Protein AF-A0A559PTB7-F1 (afdb_monomer_lite)

Sequence (58 aa):
MKDDLFSDYQERLNVLDENIRALALKYATDFYLNKNCSKEEAIERGIVKAEMEKRNLK

Structure (mmCIF, N/CA/C/O backbone):
data_AF-A0A559PTB7-F1
#
_entry.id   AF-A0A559PTB7-F1
#
loop_
_atom_site.group_PDB
_atom_site.id
_atom_site.type_symbol
_atom_site.label_atom_id
_atom_site.label_alt_id
_atom_site.label_comp_id
_atom_site.label_asym_id
_atom_site.label_entity_id
_atom_site.label_seq_id
_atom_site.pdbx_PDB_ins_code
_atom_site.Cartn_x
_atom_site.Cartn_y
_atom_site.Cartn_z
_atom_site.occupancy
_atom_site.B_iso_or_equiv
_atom_site.auth_seq_id
_atom_site.auth_comp_id
_atom_site.auth_asym_id
_atom_site.auth_atom_id
_atom_site.pdbx_PDB_model_num
ATOM 1 N N . MET A 1 1 ? -2.068 -17.344 -11.303 1.00 41.59 1 MET A N 1
ATOM 2 C CA . MET A 1 1 ? -1.521 -16.657 -10.119 1.00 41.59 1 MET A CA 1
ATOM 3 C C . MET A 1 1 ? -0.980 -15.339 -10.625 1.00 41.59 1 MET A C 1
ATOM 5 O O . MET A 1 1 ? -0.109 -15.377 -11.477 1.00 41.59 1 MET A O 1
ATOM 9 N N . LYS A 1 2 ? -1.576 -14.199 -10.256 1.00 46.31 2 LYS A N 1
ATOM 10 C CA . LYS A 1 2 ? -0.866 -12.928 -10.435 1.00 46.31 2 LYS A CA 1
ATOM 11 C C . LYS A 1 2 ? 0.286 -13.006 -9.447 1.00 46.31 2 LYS A C 1
ATOM 13 O O . LYS A 1 2 ? 0.001 -13.155 -8.263 1.00 46.31 2 LYS A O 1
ATOM 18 N N . ASP A 1 3 ? 1.522 -13.009 -9.929 1.00 56.12 3 ASP A N 1
ATOM 19 C CA . ASP A 1 3 ? 2.685 -12.746 -9.090 1.00 56.12 3 ASP A CA 1
ATOM 20 C C . ASP A 1 3 ? 2.334 -11.592 -8.149 1.00 56.12 3 ASP A C 1
ATOM 22 O O . ASP A 1 3 ? 1.873 -10.535 -8.596 1.00 56.12 3 ASP A O 1
ATOM 26 N N . ASP A 1 4 ? 2.418 -11.850 -6.844 1.00 78.75 4 ASP A N 1
ATOM 27 C CA . ASP A 1 4 ?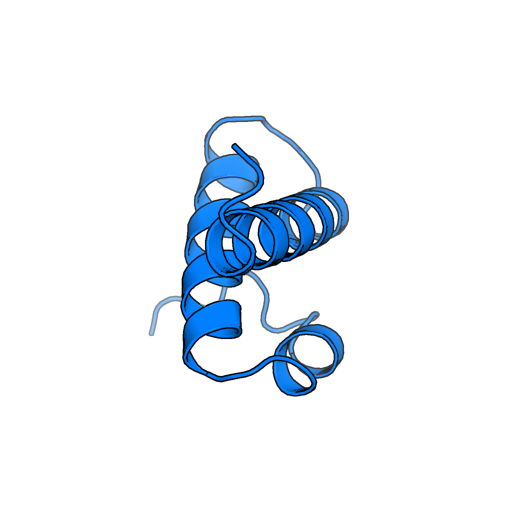 2.120 -10.856 -5.824 1.00 78.75 4 ASP A CA 1
ATOM 28 C C . ASP A 1 4 ? 3.125 -9.721 -6.040 1.00 78.75 4 ASP A C 1
ATOM 30 O O . ASP A 1 4 ? 4.320 -9.889 -5.813 1.00 78.75 4 ASP A O 1
ATOM 34 N N . LEU A 1 5 ? 2.663 -8.597 -6.602 1.00 87.12 5 LEU A N 1
ATOM 35 C CA . LEU A 1 5 ? 3.516 -7.530 -7.153 1.00 87.12 5 LEU A CA 1
ATOM 36 C C . LEU A 1 5 ? 4.558 -7.026 -6.135 1.00 87.12 5 LEU A C 1
ATOM 38 O O . LEU A 1 5 ? 5.620 -6.519 -6.517 1.00 87.12 5 LEU A O 1
ATOM 42 N N . PHE A 1 6 ? 4.243 -7.218 -4.854 1.00 91.31 6 PHE A N 1
ATOM 43 C CA . PHE A 1 6 ? 5.001 -6.821 -3.683 1.00 91.31 6 PHE A CA 1
ATOM 44 C C . PHE A 1 6 ? 5.371 -8.007 -2.774 1.00 91.31 6 PHE A C 1
ATOM 46 O O . PHE A 1 6 ? 5.529 -7.817 -1.568 1.00 91.31 6 PHE A O 1
ATOM 53 N N . SER A 1 7 ? 5.562 -9.211 -3.329 1.00 90.44 7 SER A N 1
ATOM 54 C CA . SER A 1 7 ? 6.026 -10.395 -2.587 1.00 90.44 7 SER A CA 1
ATOM 55 C C . SER A 1 7 ? 7.315 -10.135 -1.801 1.00 90.44 7 SER A C 1
ATOM 57 O O . SER A 1 7 ? 7.479 -10.637 -0.692 1.00 90.44 7 SER A O 1
ATOM 59 N N . ASP A 1 8 ? 8.201 -9.293 -2.339 1.00 92.12 8 ASP A N 1
ATOM 60 C CA . ASP A 1 8 ? 9.461 -8.888 -1.702 1.00 92.12 8 ASP A CA 1
ATOM 61 C C . ASP A 1 8 ? 9.250 -8.044 -0.424 1.00 92.12 8 ASP A C 1
ATOM 63 O O . ASP A 1 8 ? 10.156 -7.900 0.390 1.00 92.12 8 ASP A O 1
ATOM 67 N N . TYR A 1 9 ? 8.046 -7.496 -0.221 1.00 92.56 9 TYR A N 1
ATOM 68 C CA . TYR A 1 9 ? 7.695 -6.606 0.893 1.00 92.56 9 TYR A CA 1
ATOM 69 C C . TYR A 1 9 ? 6.768 -7.266 1.924 1.00 92.56 9 TYR A C 1
ATOM 71 O O . TYR A 1 9 ? 6.227 -6.582 2.796 1.00 92.56 9 TYR A O 1
ATOM 79 N N . GLN A 1 10 ? 6.589 -8.589 1.861 1.00 90.25 10 GLN A N 1
ATOM 80 C CA . GLN A 1 10 ? 5.680 -9.328 2.744 1.00 90.25 10 GLN A CA 1
ATOM 81 C C . GLN A 1 10 ? 5.996 -9.126 4.232 1.00 90.25 10 GLN A C 1
ATOM 83 O O . GLN A 1 10 ? 5.073 -8.973 5.024 1.00 90.25 10 GLN A O 1
ATOM 88 N N . GLU A 1 11 ? 7.268 -9.021 4.626 1.00 91.12 11 GLU A N 1
ATOM 89 C CA . GLU A 1 11 ? 7.639 -8.740 6.022 1.00 91.12 11 GLU A CA 1
ATOM 90 C C . GLU A 1 11 ? 7.065 -7.399 6.516 1.00 91.12 11 GLU A C 1
ATOM 92 O O . GLU A 1 11 ? 6.440 -7.339 7.576 1.00 91.12 11 GLU A O 1
ATOM 97 N N . ARG A 1 12 ? 7.172 -6.338 5.700 1.00 88.31 12 ARG A N 1
ATOM 98 C CA . ARG A 1 12 ? 6.604 -5.010 6.004 1.00 88.31 12 ARG A CA 1
ATOM 99 C C . ARG A 1 12 ? 5.076 -5.004 5.980 1.00 88.31 12 ARG A C 1
ATOM 101 O O . ARG A 1 12 ? 4.454 -4.194 6.657 1.00 88.31 12 ARG A O 1
ATOM 108 N N . LEU A 1 13 ? 4.462 -5.875 5.186 1.00 91.12 13 LEU A N 1
ATOM 109 C CA . LEU A 1 13 ? 3.008 -5.985 5.075 1.00 91.12 13 LEU A CA 1
ATOM 110 C C . LEU A 1 13 ? 2.406 -6.827 6.208 1.00 91.12 13 LEU A C 1
ATOM 112 O O . LEU A 1 13 ? 1.289 -6.557 6.649 1.00 91.12 13 LEU A O 1
ATOM 116 N N . ASN A 1 14 ? 3.143 -7.817 6.711 1.00 92.12 14 ASN A N 1
ATOM 117 C CA . ASN A 1 14 ? 2.678 -8.741 7.744 1.00 92.12 14 ASN A CA 1
ATOM 118 C C . ASN A 1 14 ? 2.527 -8.094 9.124 1.00 92.12 14 ASN A C 1
ATOM 120 O O . ASN A 1 14 ? 1.732 -8.582 9.923 1.00 92.12 14 ASN A O 1
ATOM 124 N N . VAL A 1 15 ? 3.225 -6.986 9.391 1.00 92.31 15 VAL A N 1
ATOM 125 C CA . VAL A 1 15 ? 3.038 -6.200 10.626 1.00 92.31 15 VAL A CA 1
ATOM 126 C C . VAL A 1 15 ? 1.744 -5.377 10.630 1.00 92.31 15 VAL A C 1
ATOM 128 O O . VAL A 1 15 ? 1.370 -4.833 11.665 1.00 92.31 15 VAL A O 1
ATOM 131 N N . LEU A 1 16 ? 1.059 -5.269 9.487 1.00 91.62 16 LEU A N 1
ATOM 132 C CA . LEU A 1 16 ? -0.178 -4.506 9.344 1.00 91.62 16 LEU A CA 1
ATOM 133 C C . LEU A 1 16 ? -1.400 -5.394 9.599 1.00 91.62 16 LEU A C 1
ATOM 135 O O . LEU A 1 16 ? -1.446 -6.559 9.178 1.00 91.62 16 LEU A O 1
ATOM 139 N N . ASP A 1 17 ? -2.433 -4.796 10.200 1.00 92.94 17 ASP A N 1
ATOM 140 C CA . ASP A 1 17 ? -3.776 -5.379 10.257 1.00 92.94 17 ASP A CA 1
ATOM 141 C C . ASP A 1 17 ? -4.235 -5.806 8.856 1.00 92.94 17 ASP A C 1
ATOM 143 O O . ASP A 1 17 ? -3.965 -5.110 7.876 1.00 92.94 17 ASP A O 1
ATOM 147 N N . GLU A 1 18 ? -4.983 -6.905 8.749 1.00 91.12 18 GLU A N 1
ATOM 148 C CA . GLU A 1 18 ? -5.419 -7.468 7.459 1.00 91.12 18 GLU A CA 1
ATOM 149 C C . GLU A 1 18 ? -6.125 -6.431 6.565 1.00 91.12 18 GLU A C 1
ATOM 151 O O . GLU A 1 18 ? -5.797 -6.287 5.385 1.00 91.12 18 GLU A O 1
ATOM 156 N N . ASN A 1 19 ? -7.016 -5.625 7.153 1.00 90.50 19 ASN A N 1
ATOM 157 C CA . ASN A 1 19 ? -7.718 -4.552 6.444 1.00 90.50 19 ASN A CA 1
ATOM 158 C C . ASN A 1 19 ? -6.757 -3.480 5.906 1.00 90.50 19 ASN A C 1
ATOM 160 O O . ASN A 1 19 ? -6.908 -3.014 4.776 1.00 90.50 19 ASN A O 1
ATOM 164 N N . ILE A 1 20 ? -5.748 -3.103 6.697 1.00 93.25 20 ILE A N 1
ATOM 165 C CA . ILE A 1 20 ? -4.749 -2.096 6.316 1.00 93.25 20 ILE A CA 1
ATOM 166 C C . ILE A 1 20 ? -3.810 -2.647 5.261 1.00 93.25 20 ILE A C 1
ATOM 168 O O . ILE A 1 20 ? -3.493 -1.946 4.308 1.00 93.25 20 ILE A O 1
ATOM 172 N N . ARG A 1 21 ? -3.431 -3.918 5.371 1.00 94.56 21 ARG A N 1
ATOM 173 C CA . ARG A 1 21 ? -2.613 -4.614 4.383 1.00 94.56 21 ARG A CA 1
ATOM 174 C C . ARG A 1 21 ? -3.289 -4.652 3.017 1.00 94.56 21 ARG A C 1
ATOM 176 O O . ARG A 1 21 ? -2.661 -4.306 2.019 1.00 94.56 21 ARG A O 1
ATOM 183 N N . ALA A 1 22 ? -4.573 -5.008 2.970 1.00 93.31 22 ALA A N 1
ATOM 184 C CA . ALA A 1 22 ? -5.348 -5.032 1.732 1.00 93.31 22 ALA A CA 1
ATOM 185 C C . ALA A 1 22 ? -5.457 -3.636 1.087 1.00 93.31 22 ALA A C 1
ATOM 187 O O . ALA A 1 22 ? -5.259 -3.486 -0.121 1.00 93.31 22 ALA A O 1
ATOM 188 N N . LEU A 1 23 ? -5.718 -2.598 1.892 1.00 94.56 23 LEU A N 1
ATOM 189 C CA . LEU A 1 23 ? 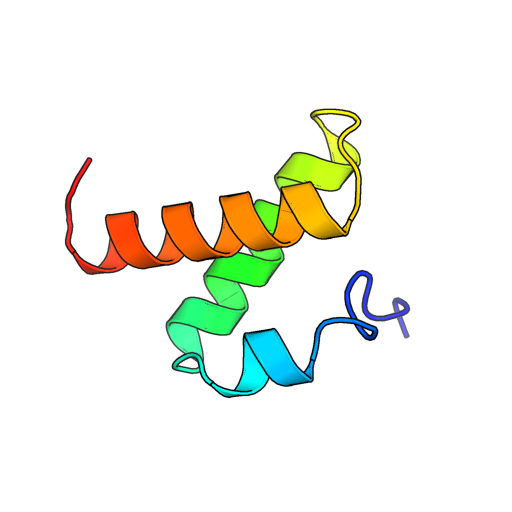-5.748 -1.203 1.436 1.00 94.56 23 LEU A CA 1
ATOM 190 C C . LEU A 1 23 ? -4.374 -0.713 0.962 1.00 94.56 23 LEU A C 1
ATOM 192 O O . LEU A 1 23 ? -4.276 -0.105 -0.104 1.00 94.56 23 LEU A O 1
ATOM 196 N N . ALA A 1 24 ? -3.314 -1.019 1.708 1.00 95.62 24 ALA A N 1
ATOM 197 C CA . ALA A 1 24 ? -1.946 -0.655 1.368 1.00 95.62 24 ALA A CA 1
ATOM 198 C C . ALA A 1 24 ? -1.522 -1.282 0.037 1.00 95.62 24 ALA A C 1
ATOM 200 O O . ALA A 1 24 ? -0.998 -0.574 -0.818 1.00 95.62 24 ALA A O 1
ATOM 201 N N . LEU A 1 25 ? -1.827 -2.565 -0.189 1.00 95.06 25 LEU A N 1
ATOM 202 C CA . LEU A 1 25 ? -1.572 -3.248 -1.461 1.00 95.06 25 LEU A CA 1
ATOM 203 C C . LEU A 1 25 ? -2.347 -2.622 -2.623 1.00 95.06 25 LEU A C 1
ATOM 205 O O . LEU A 1 25 ? -1.791 -2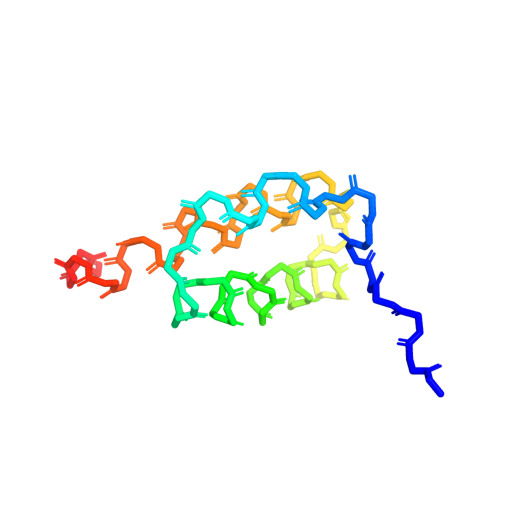.433 -3.707 1.00 95.06 25 LEU A O 1
ATOM 209 N N . LYS A 1 26 ? -3.615 -2.252 -2.406 1.00 94.44 26 LYS A N 1
ATOM 210 C CA . LYS A 1 26 ? -4.426 -1.562 -3.418 1.00 94.44 26 LYS A CA 1
ATOM 211 C C . LYS A 1 26 ? -3.804 -0.218 -3.804 1.00 94.44 26 LYS A C 1
ATOM 213 O O . LYS A 1 26 ? -3.656 0.059 -4.993 1.00 94.44 26 LYS A O 1
ATOM 218 N N . TYR A 1 27 ? -3.414 0.596 -2.823 1.00 95.44 27 TYR A N 1
ATOM 219 C CA . TYR A 1 27 ? -2.788 1.895 -3.076 1.00 95.44 27 TYR A CA 1
ATOM 220 C C . TYR A 1 27 ? -1.389 1.774 -3.666 1.00 95.44 27 TYR A C 1
ATOM 222 O O . TYR A 1 27 ? -1.076 2.494 -4.607 1.00 95.44 27 TYR A O 1
ATOM 230 N N . ALA A 1 28 ? -0.572 0.841 -3.185 1.00 95.50 28 ALA A N 1
ATOM 231 C CA . ALA A 1 28 ? 0.746 0.582 -3.745 1.00 95.50 28 ALA A CA 1
ATOM 232 C C . ALA A 1 28 ? 0.649 0.145 -5.212 1.00 95.50 28 ALA A C 1
ATOM 234 O O . ALA A 1 28 ? 1.377 0.653 -6.058 1.00 95.50 28 ALA A O 1
ATOM 235 N N . THR A 1 29 ? -0.302 -0.730 -5.547 1.00 94.50 29 THR A N 1
ATOM 236 C CA . THR A 1 29 ? -0.533 -1.143 -6.940 1.00 94.50 29 THR A CA 1
ATOM 237 C C . THR A 1 29 ? -0.919 0.051 -7.815 1.00 94.50 29 THR A C 1
ATOM 239 O O . THR A 1 29 ? -0.382 0.207 -8.908 1.00 94.50 29 THR A O 1
ATOM 242 N N . ASP A 1 30 ? -1.806 0.922 -7.326 1.00 94.38 30 ASP A N 1
ATOM 243 C CA . ASP A 1 30 ? -2.192 2.151 -8.027 1.00 94.38 30 ASP A CA 1
ATOM 244 C C . ASP A 1 30 ? -0.998 3.097 -8.232 1.00 94.38 30 ASP A C 1
ATOM 246 O O . ASP A 1 30 ? -0.769 3.571 -9.342 1.00 94.38 30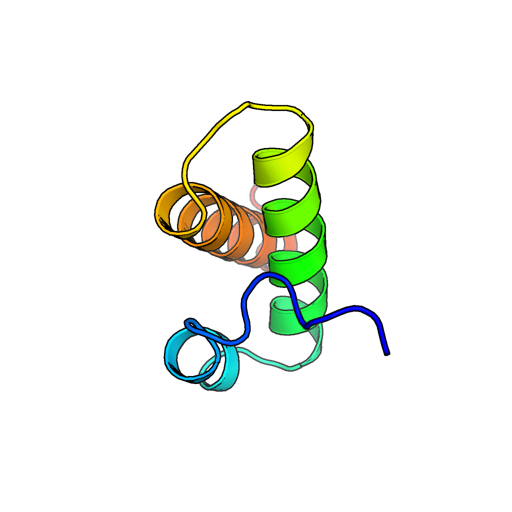 ASP A O 1
ATOM 250 N N . PHE A 1 31 ? -0.183 3.317 -7.197 1.00 94.88 31 PHE A N 1
ATOM 251 C CA . PHE A 1 31 ? 1.014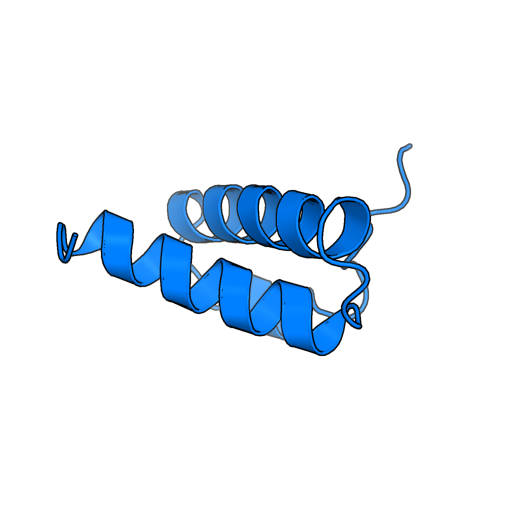 4.150 -7.298 1.00 94.88 31 PHE A CA 1
ATOM 252 C C . PHE A 1 31 ? 2.027 3.582 -8.293 1.00 94.88 31 PHE A C 1
ATOM 254 O O . PHE A 1 31 ? 2.503 4.314 -9.159 1.00 94.88 31 PHE A O 1
ATOM 261 N N . TYR A 1 32 ? 2.308 2.284 -8.223 1.00 94.62 32 TYR A N 1
ATOM 262 C CA . TYR A 1 32 ? 3.266 1.641 -9.116 1.00 94.62 32 TYR A CA 1
ATOM 263 C C . TYR A 1 32 ? 2.829 1.726 -10.585 1.00 94.62 32 TYR A C 1
ATOM 265 O O . TYR A 1 32 ? 3.629 2.089 -11.444 1.00 94.62 32 TYR A O 1
ATOM 273 N N . LEU A 1 33 ? 1.550 1.450 -10.872 1.00 92.25 33 LEU A N 1
ATOM 274 C CA . LEU A 1 33 ? 1.031 1.434 -12.243 1.00 92.25 33 LEU A CA 1
ATOM 275 C C . LEU A 1 33 ? 0.770 2.833 -12.819 1.00 92.25 33 LEU A C 1
ATOM 277 O O . LEU A 1 33 ? 0.964 3.035 -14.013 1.00 92.25 33 LEU A O 1
ATOM 281 N N . ASN A 1 34 ? 0.320 3.791 -11.999 1.00 91.94 34 ASN A N 1
ATOM 282 C CA . ASN A 1 34 ? -0.150 5.095 -12.486 1.00 91.94 34 ASN A CA 1
ATOM 283 C C . ASN A 1 34 ? 0.822 6.252 -12.225 1.00 91.94 34 ASN A C 1
ATOM 285 O O . ASN A 1 34 ? 0.668 7.319 -12.823 1.00 91.94 34 ASN A O 1
ATOM 289 N N . LYS A 1 35 ? 1.793 6.099 -11.316 1.00 86.50 35 LYS A N 1
ATOM 290 C CA . LYS A 1 35 ? 2.748 7.165 -10.960 1.00 86.50 35 LYS A CA 1
ATOM 291 C C . LYS A 1 35 ? 4.187 6.880 -11.385 1.00 86.50 35 LYS A C 1
ATOM 293 O O . LYS A 1 35 ? 5.033 7.733 -11.134 1.00 86.50 35 LYS A O 1
ATOM 298 N N . ASN A 1 36 ? 4.459 5.749 -12.046 1.00 85.56 36 ASN A N 1
ATOM 299 C CA . ASN A 1 36 ? 5.804 5.337 -12.474 1.00 85.56 36 ASN A CA 1
ATOM 300 C C . ASN A 1 36 ? 6.850 5.429 -11.345 1.00 85.56 36 ASN A C 1
ATOM 302 O O . ASN A 1 36 ? 7.989 5.831 -11.580 1.00 85.56 36 ASN A O 1
ATOM 306 N N . CYS A 1 37 ? 6.465 5.090 -10.112 1.00 92.00 37 CYS A N 1
ATOM 307 C CA . CYS A 1 37 ? 7.391 5.040 -8.984 1.00 92.00 37 CYS A CA 1
ATOM 308 C C . CYS A 1 37 ? 7.954 3.627 -8.777 1.00 92.00 37 CYS A C 1
ATOM 310 O O . CYS A 1 37 ? 7.433 2.635 -9.290 1.00 92.00 37 CYS A O 1
ATOM 312 N N . SER A 1 38 ? 9.034 3.534 -8.004 1.00 95.00 38 SER A N 1
ATOM 313 C CA . SER A 1 38 ? 9.626 2.255 -7.603 1.00 95.00 38 SER A CA 1
ATOM 314 C C . SER A 1 38 ? 8.668 1.446 -6.722 1.00 95.00 38 SER A C 1
ATOM 316 O O . SER A 1 38 ? 7.828 2.013 -6.023 1.00 95.00 38 SER A O 1
ATOM 318 N N . LYS A 1 39 ? 8.826 0.114 -6.688 1.00 94.12 39 LYS A N 1
ATOM 319 C CA . LYS A 1 39 ? 8.012 -0.754 -5.816 1.00 94.12 39 LYS A CA 1
ATOM 320 C C . LYS A 1 39 ? 8.111 -0.364 -4.336 1.00 94.12 39 LYS A C 1
ATOM 322 O O . LYS A 1 39 ? 7.098 -0.357 -3.645 1.00 94.12 39 LYS A O 1
ATOM 327 N N . GLU A 1 40 ? 9.312 -0.010 -3.878 1.00 95.19 40 GLU A N 1
ATOM 328 C CA . GLU A 1 40 ? 9.556 0.453 -2.508 1.00 95.19 40 GLU A CA 1
ATOM 329 C C . GLU A 1 40 ? 8.732 1.700 -2.190 1.00 95.19 40 GLU A C 1
ATOM 331 O O . GLU A 1 40 ? 7.938 1.706 -1.253 1.00 95.19 40 GLU A O 1
ATOM 336 N N . GLU A 1 41 ? 8.846 2.720 -3.040 1.00 95.56 41 GLU A N 1
ATOM 337 C CA . GLU A 1 41 ? 8.120 3.976 -2.887 1.00 95.56 41 GLU A CA 1
ATOM 338 C C . GLU A 1 41 ? 6.599 3.766 -2.945 1.00 95.56 41 GLU A C 1
ATOM 340 O O . GLU A 1 41 ? 5.847 4.360 -2.171 1.00 95.56 41 GLU A O 1
ATOM 345 N N . ALA A 1 42 ? 6.132 2.897 -3.844 1.00 96.25 42 ALA A N 1
ATOM 346 C CA . ALA A 1 42 ? 4.726 2.538 -3.953 1.00 96.25 42 ALA A CA 1
ATOM 347 C C . ALA A 1 42 ? 4.193 1.906 -2.657 1.00 96.25 42 ALA A C 1
ATOM 349 O O . ALA A 1 42 ? 3.116 2.287 -2.194 1.00 96.25 42 ALA A O 1
ATOM 350 N N . ILE A 1 43 ? 4.952 0.987 -2.049 1.00 95.69 43 ILE A N 1
ATOM 351 C CA . ILE A 1 43 ? 4.597 0.348 -0.776 1.00 95.69 43 ILE A CA 1
ATOM 352 C C . ILE A 1 43 ? 4.555 1.362 0.358 1.00 95.69 43 ILE A C 1
ATOM 354 O O . ILE A 1 43 ? 3.565 1.407 1.085 1.00 95.69 43 ILE A O 1
ATOM 358 N N . GLU A 1 44 ? 5.566 2.217 0.488 1.00 95.38 44 GLU A N 1
ATOM 359 C CA . GLU A 1 44 ? 5.595 3.223 1.552 1.00 95.38 44 GLU A CA 1
ATOM 360 C C . GLU A 1 44 ? 4.414 4.183 1.459 1.00 95.38 44 GLU A C 1
ATOM 362 O O . GLU A 1 44 ? 3.681 4.375 2.433 1.00 95.38 44 GLU A O 1
ATOM 367 N N . ARG A 1 45 ? 4.160 4.721 0.262 1.00 95.44 45 ARG A N 1
ATOM 368 C CA . ARG A 1 45 ? 3.009 5.597 0.019 1.00 95.44 45 ARG A CA 1
ATOM 369 C C . ARG A 1 45 ? 1.684 4.868 0.239 1.00 95.44 45 ARG A C 1
ATOM 371 O O . ARG A 1 45 ? 0.745 5.461 0.769 1.00 95.44 45 ARG A O 1
ATOM 378 N N . GLY A 1 46 ? 1.599 3.597 -0.154 1.00 95.62 46 GLY A N 1
ATOM 379 C CA . GLY A 1 46 ? 0.415 2.765 0.039 1.00 95.62 46 GLY A CA 1
ATOM 380 C C . GLY A 1 46 ? 0.084 2.549 1.514 1.00 95.62 46 GLY A C 1
ATOM 381 O O . GLY A 1 46 ? -1.061 2.756 1.917 1.00 95.62 46 GLY A O 1
ATOM 382 N N . ILE A 1 47 ? 1.091 2.210 2.325 1.00 95.44 47 ILE A N 1
ATOM 383 C CA . ILE A 1 47 ? 0.958 2.018 3.776 1.00 95.44 47 ILE A CA 1
ATOM 384 C C . ILE A 1 47 ? 0.541 3.323 4.455 1.00 95.44 47 ILE A C 1
ATOM 386 O O . ILE A 1 47 ? -0.440 3.335 5.196 1.00 95.44 47 ILE A O 1
ATOM 390 N N . VAL A 1 48 ? 1.235 4.431 4.168 1.00 94.88 48 VAL A N 1
ATOM 391 C CA . VAL A 1 48 ? 0.919 5.741 4.761 1.00 94.88 48 VAL A CA 1
ATOM 392 C C . VAL A 1 48 ? -0.521 6.141 4.451 1.00 94.88 48 VAL A C 1
ATOM 394 O O . VAL A 1 48 ? -1.262 6.526 5.353 1.00 94.88 48 VAL A O 1
ATOM 397 N N . LYS A 1 49 ? -0.953 5.995 3.194 1.00 95.25 49 LYS A N 1
ATOM 398 C CA . LYS A 1 49 ? -2.320 6.335 2.793 1.00 95.25 49 LYS A CA 1
ATOM 399 C C . LYS A 1 49 ? -3.367 5.448 3.474 1.00 95.25 49 LYS A C 1
ATOM 401 O O . LYS A 1 49 ? -4.383 5.963 3.935 1.00 95.25 49 LYS A O 1
ATOM 406 N N . ALA A 1 50 ? -3.119 4.142 3.579 1.00 94.88 50 ALA A N 1
ATOM 407 C CA . ALA A 1 50 ? -4.019 3.217 4.268 1.00 94.88 50 ALA A CA 1
ATOM 408 C C . ALA A 1 50 ? -4.164 3.557 5.765 1.00 94.88 50 ALA A C 1
ATOM 410 O O . ALA A 1 50 ? -5.276 3.577 6.294 1.00 94.88 50 ALA A O 1
ATOM 411 N N . GLU A 1 51 ? -3.059 3.889 6.436 1.00 92.94 51 GLU A N 1
ATOM 412 C CA . GLU A 1 51 ? -3.051 4.328 7.837 1.00 92.94 51 GLU A CA 1
ATOM 413 C C . GLU A 1 51 ? -3.781 5.665 8.042 1.00 92.94 51 GLU A C 1
ATOM 415 O O . GLU A 1 51 ? -4.532 5.818 9.008 1.00 92.94 51 GLU A O 1
ATOM 420 N N . MET A 1 52 ? -3.602 6.633 7.136 1.00 93.38 52 MET A N 1
ATOM 421 C CA . MET A 1 52 ? -4.310 7.919 7.189 1.00 93.38 52 MET A CA 1
ATOM 422 C C . MET A 1 52 ? -5.826 7.741 7.056 1.00 93.38 52 MET A C 1
ATOM 424 O O . MET A 1 52 ? -6.585 8.326 7.832 1.00 93.38 52 MET A O 1
ATOM 428 N N . GLU A 1 53 ? -6.271 6.880 6.137 1.00 91.38 53 GLU A N 1
ATOM 429 C CA . GLU A 1 53 ? -7.694 6.575 5.966 1.00 91.38 53 GLU A CA 1
ATOM 430 C C . GLU A 1 53 ? -8.288 5.865 7.183 1.00 91.38 53 GLU A C 1
ATOM 432 O O . GLU A 1 53 ? -9.376 6.235 7.621 1.00 91.38 53 GLU A O 1
ATOM 437 N N . LYS A 1 54 ? -7.555 4.930 7.807 1.00 86.69 54 LYS A N 1
ATOM 438 C CA . LYS A 1 54 ? -7.974 4.302 9.075 1.00 86.69 54 LYS A CA 1
ATOM 439 C C . LYS A 1 54 ? -8.232 5.339 10.167 1.00 86.69 54 LYS A C 1
ATOM 441 O O . LYS A 1 54 ? -9.156 5.198 10.964 1.00 86.69 54 LYS A O 1
ATOM 446 N N . ARG A 1 55 ? -7.395 6.376 10.216 1.00 85.50 55 ARG A N 1
ATOM 447 C CA . ARG A 1 55 ? -7.455 7.437 11.228 1.00 85.50 55 ARG A CA 1
ATOM 448 C C . ARG A 1 55 ? -8.438 8.556 10.865 1.00 85.50 55 ARG A C 1
ATOM 450 O O . ARG A 1 55 ? -8.560 9.499 11.639 1.00 85.50 55 ARG A O 1
ATOM 457 N N . ASN A 1 56 ? -9.137 8.465 9.725 1.00 81.06 56 ASN A N 1
ATOM 458 C CA . ASN A 1 56 ? -9.965 9.540 9.160 1.00 81.06 56 ASN A CA 1
ATOM 459 C C . ASN A 1 56 ? -9.217 10.880 9.020 1.00 81.06 56 ASN A C 1
ATOM 461 O O . ASN A 1 56 ? -9.823 11.950 9.064 1.00 81.06 56 ASN A O 1
ATOM 465 N N . LEU A 1 57 ? -7.898 10.822 8.8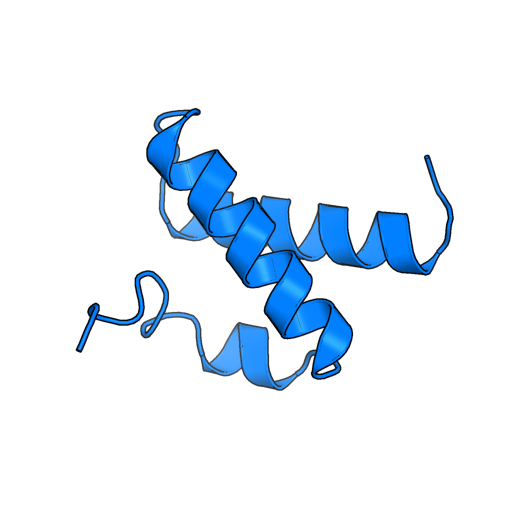34 1.00 74.00 57 LEU A N 1
ATOM 466 C CA . LEU A 1 57 ? -7.058 11.984 8.565 1.00 74.00 57 LEU A CA 1
ATOM 467 C C . LEU A 1 57 ? -7.072 12.208 7.048 1.00 74.00 57 LEU A C 1
ATOM 469 O O . LEU A 1 57 ? -6.192 11.716 6.344 1.00 74.00 57 LEU A O 1
ATOM 473 N N . LYS A 1 58 ? -8.139 12.839 6.543 1.00 55.75 58 LYS A N 1
ATOM 474 C CA . LYS A 1 58 ? -8.262 13.227 5.128 1.00 55.75 58 LYS A CA 1
ATOM 475 C C . LYS A 1 58 ? -7.491 14.501 4.821 1.00 55.75 58 LYS A C 1
ATOM 477 O O . LYS A 1 58 ? -7.565 15.434 5.649 1.00 55.75 58 LYS A O 1
#

Secondary structure (DSSP, 8-state):
----TTGGGHHHHHTS-HHHHHHHHHHHHHHHHHH---HHHHHHHHHHHHHHHHTT--

pLDDT: mean 89.06, std 11.58, range [41.59, 96.25]

Radius of gyration: 10.81 Å; chains: 1; bounding box: 20×30×24 Å

Foldseek 3Di:
DPPLLVPVCVVVLVVDDPQLSVQLSVQLVCCVVPVVDDSVVSSVVSNVVSVCVVVVVD